Protein AF-A0A419T3R1-F1 (afdb_monomer_lite)

Foldseek 3Di:
DAEDAAQDLVRVLVVLVVVQVVCPPPQFKEKEKDWQVVVVVNVVCNVVPDQAAEDAEDGDDCVVVVDTAMKMWIGHPSYIYIDDQADPVGGDEDGGPEYEYEPPHDCSNCVNHVPYHYYYYDYDCPDPD

Structure (mmCIF, N/CA/C/O backbone):
data_AF-A0A419T3R1-F1
#
_entry.id   AF-A0A419T3R1-F1
#
loop_
_atom_site.group_PDB
_atom_site.id
_atom_site.type_symbol
_atom_site.label_atom_id
_atom_site.label_alt_id
_atom_site.label_comp_id
_atom_site.label_asym_id
_atom_site.label_entity_id
_atom_site.label_seq_id
_atom_site.pdbx_PDB_ins_code
_atom_site.Cartn_x
_atom_site.Cartn_y
_atom_site.Cartn_z
_atom_site.occupancy
_atom_site.B_iso_or_equiv
_atom_site.auth_seq_id
_atom_site.auth_comp_id
_atom_site.auth_asym_id
_atom_site.auth_atom_id
_atom_site.pdbx_PDB_model_num
ATOM 1 N N . MET A 1 1 ? 5.828 -5.563 15.118 1.00 86.69 1 MET A N 1
ATOM 2 C CA . MET A 1 1 ? 6.072 -4.827 13.863 1.00 86.69 1 MET A CA 1
ATOM 3 C C . MET A 1 1 ? 6.939 -3.623 14.206 1.00 86.69 1 MET A C 1
ATOM 5 O O . MET A 1 1 ? 6.756 -3.091 15.295 1.00 86.69 1 MET A O 1
ATOM 9 N N . LYS A 1 2 ? 7.933 -3.252 13.389 1.00 93.19 2 LYS A N 1
ATOM 10 C CA . LYS A 1 2 ? 8.699 -2.011 13.625 1.00 93.19 2 LYS A CA 1
ATOM 11 C C . LYS A 1 2 ? 7.824 -0.833 13.200 1.00 93.19 2 LYS A C 1
ATOM 13 O O . LYS A 1 2 ? 7.216 -0.927 12.142 1.00 93.19 2 LYS A O 1
ATOM 18 N N . LYS A 1 3 ? 7.789 0.244 13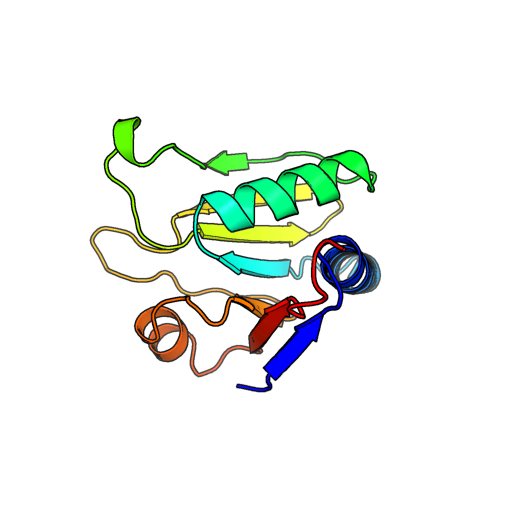.985 1.00 96.31 3 LYS A N 1
ATOM 19 C CA . LYS A 1 3 ? 7.083 1.482 13.633 1.00 96.31 3 LYS A CA 1
ATOM 20 C C . LYS A 1 3 ? 8.029 2.497 12.988 1.00 96.31 3 LYS A C 1
ATOM 22 O O . LYS A 1 3 ? 9.154 2.665 13.464 1.00 96.31 3 LYS A O 1
ATOM 27 N N . HIS A 1 4 ? 7.578 3.152 11.923 1.00 97.56 4 HIS A N 1
ATOM 28 C CA . HIS A 1 4 ? 8.263 4.235 11.222 1.00 97.56 4 HIS A CA 1
ATOM 29 C C . HIS A 1 4 ? 7.322 5.444 11.126 1.00 97.56 4 HIS A C 1
ATOM 31 O O . HIS A 1 4 ? 6.231 5.346 10.580 1.00 97.56 4 HIS A O 1
ATOM 37 N N . ILE A 1 5 ? 7.730 6.584 11.680 1.00 97.38 5 ILE A N 1
ATOM 38 C CA . ILE A 1 5 ? 6.987 7.843 11.562 1.00 97.38 5 ILE A CA 1
ATOM 39 C C . ILE A 1 5 ? 7.590 8.639 10.404 1.00 97.38 5 ILE A C 1
ATOM 41 O O . ILE A 1 5 ? 8.767 8.994 10.458 1.00 97.38 5 ILE A O 1
ATOM 45 N N . PHE A 1 6 ? 6.794 8.909 9.375 1.00 96.56 6 PHE A N 1
ATOM 46 C CA . PHE A 1 6 ? 7.188 9.722 8.229 1.00 96.56 6 PHE A CA 1
ATOM 47 C C . PHE A 1 6 ? 6.775 11.180 8.438 1.00 96.56 6 PHE A C 1
ATOM 49 O O . PHE A 1 6 ? 5.679 11.419 8.937 1.00 96.56 6 PHE A O 1
ATOM 56 N N . PRO A 1 7 ? 7.574 12.168 8.005 1.00 95.31 7 PRO A N 1
ATOM 57 C CA . PRO A 1 7 ? 7.166 13.569 8.087 1.00 95.31 7 PRO A CA 1
ATOM 58 C C . PRO A 1 7 ? 5.862 13.861 7.332 1.00 95.31 7 PRO A C 1
ATOM 60 O O . PRO A 1 7 ? 4.963 14.535 7.821 1.00 95.31 7 PRO A O 1
ATOM 63 N N . ASN A 1 8 ? 5.746 13.324 6.118 1.00 94.00 8 ASN A N 1
ATOM 64 C CA . ASN A 1 8 ? 4.594 13.500 5.241 1.00 94.00 8 ASN A CA 1
ATOM 65 C C . ASN A 1 8 ? 4.571 12.409 4.158 1.00 94.00 8 ASN A C 1
ATOM 67 O O . ASN A 1 8 ? 5.448 11.540 4.103 1.00 94.00 8 ASN A O 1
ATOM 71 N N . VAL A 1 9 ? 3.557 12.470 3.293 1.00 95.44 9 VAL A N 1
ATOM 72 C CA . VAL A 1 9 ? 3.330 11.495 2.218 1.00 95.44 9 VAL A CA 1
ATOM 73 C C . VAL A 1 9 ? 4.517 11.377 1.256 1.00 95.44 9 VAL A C 1
ATOM 75 O O . VAL A 1 9 ? 4.847 10.270 0.839 1.00 95.44 9 VAL A O 1
ATOM 78 N N . ASP A 1 10 ? 5.218 12.476 0.968 1.00 94.38 10 ASP A N 1
ATOM 79 C CA . ASP A 1 10 ? 6.332 12.481 0.014 1.00 94.38 10 ASP A CA 1
ATOM 80 C C . ASP A 1 10 ? 7.531 11.680 0.535 1.00 94.38 10 ASP A C 1
ATOM 82 O O . ASP A 1 10 ? 8.208 10.999 -0.235 1.00 94.38 10 ASP A O 1
ATOM 86 N N . HIS A 1 11 ? 7.769 11.698 1.849 1.00 96.06 11 HIS A N 1
ATOM 87 C CA . HIS A 1 11 ? 8.843 10.912 2.461 1.00 96.06 11 HIS A CA 1
ATOM 88 C C . HIS A 1 11 ? 8.551 9.411 2.404 1.00 96.06 11 HIS A C 1
ATOM 90 O O . HIS A 1 11 ? 9.445 8.634 2.069 1.00 96.06 11 HIS A O 1
ATOM 96 N N . LEU A 1 12 ? 7.301 9.010 2.670 1.00 97.12 12 LEU A N 1
ATOM 97 C CA . LEU A 1 12 ? 6.869 7.620 2.500 1.00 97.12 12 LEU A CA 1
ATOM 98 C C . LEU A 1 12 ? 7.062 7.171 1.047 1.00 97.12 12 LEU A C 1
ATOM 100 O O . LEU A 1 12 ? 7.630 6.112 0.792 1.00 97.12 12 LEU A O 1
ATOM 104 N N . ILE A 1 13 ? 6.611 7.983 0.092 1.00 96.38 13 ILE A N 1
ATOM 105 C CA . ILE A 1 13 ? 6.660 7.648 -1.335 1.00 96.38 13 ILE A CA 1
ATOM 106 C C . ILE A 1 13 ? 8.096 7.551 -1.839 1.00 96.38 13 ILE A C 1
ATOM 108 O O . ILE A 1 13 ? 8.411 6.622 -2.577 1.00 96.38 13 ILE A O 1
ATOM 112 N N . SER A 1 14 ? 8.969 8.465 -1.419 1.00 96.06 14 SER A N 1
ATOM 113 C CA . SER A 1 14 ? 10.393 8.423 -1.759 1.00 96.06 14 SER A CA 1
ATOM 114 C C . SER A 1 14 ? 11.041 7.108 -1.310 1.00 96.06 14 SER A C 1
ATOM 116 O O . SER A 1 14 ? 11.739 6.462 -2.094 1.00 96.06 14 SER A O 1
ATOM 118 N N . GLU A 1 15 ? 10.757 6.660 -0.082 1.00 96.56 15 GLU A N 1
ATOM 119 C CA . GLU A 1 15 ? 11.262 5.383 0.431 1.00 96.56 15 GLU A CA 1
ATOM 120 C C . GLU A 1 15 ? 10.687 4.191 -0.346 1.00 96.56 15 GLU A C 1
ATOM 122 O O . GLU A 1 15 ? 11.446 3.340 -0.811 1.00 96.56 15 GLU A O 1
ATOM 127 N N . VAL A 1 16 ? 9.367 4.157 -0.543 1.00 96.19 16 VAL A N 1
ATOM 128 C CA . VAL A 1 16 ? 8.669 3.073 -1.250 1.00 96.19 16 VAL A CA 1
ATOM 129 C C . VAL A 1 16 ? 9.151 2.936 -2.696 1.00 96.19 16 VAL A C 1
ATOM 131 O O . VAL A 1 16 ? 9.451 1.824 -3.128 1.00 96.19 16 VAL A O 1
ATOM 134 N N . ILE A 1 17 ? 9.266 4.044 -3.436 1.00 95.19 17 ILE A N 1
ATOM 135 C CA . ILE A 1 17 ? 9.750 4.044 -4.825 1.00 95.19 17 ILE A CA 1
ATOM 136 C C . ILE A 1 17 ? 11.208 3.602 -4.883 1.00 95.19 17 ILE A C 1
ATOM 138 O O . ILE A 1 17 ? 11.550 2.767 -5.714 1.00 95.19 17 ILE A O 1
ATOM 142 N N . SER A 1 18 ? 12.063 4.120 -3.997 1.00 94.25 18 SER A N 1
ATOM 143 C CA . SER A 1 18 ? 13.474 3.724 -3.941 1.00 94.25 18 SER A CA 1
ATOM 144 C C . SER A 1 18 ? 13.619 2.213 -3.733 1.00 94.25 18 SER A C 1
ATOM 146 O O . SER A 1 18 ? 14.388 1.550 -4.433 1.00 94.25 18 SER A O 1
ATOM 148 N N . LEU A 1 19 ? 12.818 1.642 -2.827 1.00 94.62 19 LEU A N 1
ATOM 149 C CA . LEU A 1 19 ? 12.806 0.204 -2.577 1.00 94.62 19 LEU A CA 1
ATOM 150 C C . LEU A 1 19 ? 12.298 -0.587 -3.791 1.00 94.62 19 LEU A C 1
ATOM 152 O O . LEU A 1 19 ? 12.951 -1.550 -4.195 1.00 94.62 19 LEU A O 1
ATOM 156 N N . ALA A 1 20 ? 11.183 -0.164 -4.390 1.00 93.38 20 ALA A N 1
ATOM 157 C CA . ALA A 1 20 ? 10.584 -0.821 -5.551 1.00 93.38 20 ALA A CA 1
ATOM 158 C C . ALA A 1 20 ? 11.471 -0.739 -6.809 1.00 93.38 20 ALA A C 1
ATOM 160 O O . ALA A 1 20 ? 11.529 -1.685 -7.588 1.00 93.38 20 ALA A O 1
ATOM 161 N N . ASP A 1 21 ? 12.220 0.347 -6.992 1.00 91.50 21 ASP A N 1
ATOM 162 C CA . ASP A 1 21 ? 13.175 0.482 -8.095 1.00 91.50 21 ASP A CA 1
ATOM 163 C C . ASP A 1 21 ? 14.435 -0.367 -7.853 1.00 91.50 21 ASP A C 1
ATOM 165 O O . ASP A 1 21 ? 14.981 -0.956 -8.787 1.00 91.50 21 ASP A O 1
ATOM 169 N N . SER A 1 22 ? 14.885 -0.480 -6.597 1.00 89.62 22 SER A N 1
ATOM 170 C CA . SER A 1 22 ? 16.062 -1.284 -6.235 1.00 89.62 22 SER A CA 1
ATOM 171 C C . SER A 1 22 ? 15.848 -2.796 -6.357 1.00 89.62 22 SER A C 1
ATOM 173 O O . SER A 1 22 ? 16.818 -3.553 -6.423 1.00 89.62 22 SER A O 1
ATOM 175 N N . SER A 1 23 ? 14.591 -3.246 -6.385 1.00 81.31 23 SER A N 1
ATOM 176 C CA . SER A 1 23 ? 14.242 -4.660 -6.508 1.00 81.31 23 SER A CA 1
ATOM 177 C C . SER A 1 23 ? 14.242 -5.161 -7.946 1.00 81.31 23 SER A C 1
ATOM 179 O O . SER A 1 23 ? 14.282 -6.369 -8.171 1.00 81.31 23 SER A O 1
ATOM 181 N N . PHE A 1 24 ? 14.274 -4.261 -8.929 1.00 69.44 24 PHE A N 1
ATOM 182 C CA . PHE A 1 24 ? 14.345 -4.622 -10.337 1.00 69.44 24 PHE A CA 1
ATOM 183 C C . PHE A 1 24 ? 15.654 -5.376 -10.661 1.00 69.44 24 PHE A C 1
ATOM 185 O O . PHE A 1 24 ? 16.731 -4.954 -10.232 1.00 69.44 24 PHE A O 1
ATOM 192 N N . PRO A 1 25 ? 15.620 -6.480 -11.440 1.00 65.44 25 PRO A N 1
ATOM 193 C CA . PRO A 1 25 ? 14.494 -7.033 -12.207 1.00 65.44 2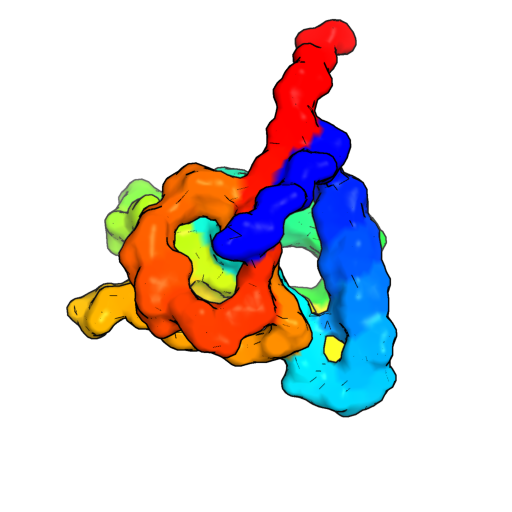5 PRO A CA 1
ATOM 194 C C . PRO A 1 25 ? 13.702 -8.132 -11.479 1.00 65.44 25 PRO A C 1
ATOM 196 O O . PRO A 1 25 ? 12.939 -8.867 -12.107 1.00 65.44 25 PRO A O 1
ATOM 199 N N . TYR A 1 26 ? 13.909 -8.320 -10.178 1.00 68.50 26 TYR A N 1
ATOM 200 C CA . TYR A 1 26 ? 13.162 -9.306 -9.411 1.00 68.50 26 TYR A CA 1
ATOM 201 C C . TYR A 1 26 ? 11.746 -8.756 -9.211 1.00 68.50 26 TYR A C 1
ATOM 203 O O . TYR A 1 26 ? 11.583 -7.692 -8.628 1.00 68.50 26 TYR A O 1
ATOM 211 N N . PHE A 1 27 ? 10.728 -9.453 -9.729 1.00 68.88 27 PHE A N 1
ATOM 212 C CA . PHE A 1 27 ? 9.301 -9.098 -9.623 1.00 68.88 27 PHE A CA 1
ATOM 213 C C . PHE A 1 27 ? 8.791 -9.190 -8.173 1.00 68.88 27 PHE A C 1
ATOM 215 O O . PHE A 1 27 ? 7.908 -9.984 -7.860 1.00 68.88 27 PHE A O 1
ATOM 222 N N . GLN A 1 28 ? 9.410 -8.447 -7.262 1.00 85.12 28 GLN A N 1
ATOM 223 C CA . GLN A 1 28 ? 9.021 -8.355 -5.867 1.00 85.12 28 GLN A CA 1
ATOM 224 C C . GLN A 1 28 ? 8.285 -7.040 -5.652 1.00 85.12 28 GLN A C 1
ATOM 226 O O . GLN A 1 28 ? 8.644 -6.003 -6.218 1.00 85.12 28 GLN A O 1
ATOM 231 N N . GLU A 1 29 ? 7.237 -7.108 -4.846 1.00 91.81 29 GLU A N 1
ATOM 232 C CA . GLU A 1 29 ? 6.327 -5.997 -4.610 1.00 91.81 29 GLU A CA 1
ATOM 233 C C . GLU A 1 29 ? 6.726 -5.236 -3.344 1.00 91.81 29 GLU A C 1
ATOM 235 O O . GLU A 1 29 ? 7.197 -5.819 -2.360 1.00 91.81 29 GLU A O 1
ATOM 240 N N . VAL A 1 30 ? 6.519 -3.923 -3.365 1.00 96.94 30 VAL A N 1
ATOM 241 C CA . VAL A 1 30 ? 6.442 -3.103 -2.155 1.00 96.94 30 VAL A CA 1
ATOM 242 C C . VAL A 1 30 ? 4.984 -2.737 -1.957 1.00 96.94 30 VAL A C 1
ATOM 244 O O . VAL A 1 30 ? 4.366 -2.150 -2.847 1.00 96.94 30 VAL A O 1
ATOM 247 N N . ASN A 1 31 ? 4.439 -3.087 -0.796 1.00 97.94 31 ASN A N 1
ATOM 248 C CA . ASN A 1 31 ? 3.023 -2.909 -0.509 1.00 97.94 31 ASN A CA 1
ATOM 249 C C . ASN A 1 31 ? 2.797 -1.778 0.490 1.00 97.94 31 ASN A C 1
ATOM 251 O O . ASN A 1 31 ? 3.579 -1.589 1.422 1.00 97.94 31 ASN A O 1
ATOM 255 N N . ILE A 1 32 ? 1.677 -1.083 0.343 1.00 98.50 32 ILE A N 1
ATOM 256 C CA . ILE A 1 32 ? 1.146 -0.123 1.305 1.00 98.50 32 ILE A CA 1
ATOM 257 C C . ILE A 1 32 ? -0.290 -0.529 1.625 1.00 98.50 32 ILE A C 1
ATOM 259 O O . ILE A 1 32 ? -1.086 -0.754 0.718 1.00 98.50 32 ILE A O 1
ATOM 263 N N . VAL A 1 33 ? -0.626 -0.607 2.907 1.00 98.44 33 VAL A N 1
ATOM 264 C CA . VAL A 1 33 ? -1.956 -0.965 3.398 1.00 98.44 33 VAL A CA 1
ATOM 265 C C . VAL A 1 33 ? -2.493 0.172 4.242 1.00 98.44 33 VAL A C 1
ATOM 267 O O . VAL A 1 33 ? -1.854 0.581 5.213 1.00 98.44 33 VAL A O 1
ATOM 270 N N . ALA A 1 34 ? -3.642 0.708 3.840 1.00 97.94 34 ALA A N 1
ATOM 271 C CA . ALA A 1 34 ? -4.303 1.816 4.517 1.00 97.94 34 ALA A CA 1
ATOM 272 C C . ALA A 1 34 ? -5.792 1.888 4.151 1.00 97.94 34 ALA A C 1
ATOM 274 O O . ALA A 1 34 ? -6.246 1.266 3.190 1.00 97.94 34 ALA A O 1
ATOM 275 N N . GLU A 1 35 ? -6.547 2.686 4.902 1.00 95.31 35 GLU A N 1
ATOM 276 C CA . GLU A 1 35 ? -7.932 3.037 4.577 1.00 95.31 35 GLU A CA 1
ATOM 277 C C . GLU A 1 35 ? -8.033 3.910 3.315 1.00 95.31 35 GLU A C 1
ATOM 279 O O . GLU A 1 35 ? -7.067 4.565 2.913 1.00 95.31 35 GLU A O 1
ATOM 284 N N . TYR A 1 36 ? -9.231 3.951 2.723 1.00 95.06 36 TYR A N 1
ATOM 285 C CA . TYR A 1 36 ? -9.534 4.606 1.444 1.00 95.06 36 TYR A CA 1
ATOM 286 C C . TYR A 1 36 ? -8.939 6.015 1.297 1.00 95.06 36 TYR A C 1
ATOM 288 O O . TYR A 1 36 ? -8.135 6.242 0.396 1.00 95.06 36 TYR A O 1
ATOM 296 N N . GLU A 1 37 ? -9.278 6.949 2.193 1.00 93.31 37 GLU A N 1
ATOM 297 C CA . GLU A 1 37 ? -8.843 8.354 2.094 1.00 93.31 37 GLU A CA 1
ATOM 298 C C . GLU A 1 37 ? -7.317 8.480 2.086 1.00 93.31 37 GLU A C 1
ATOM 300 O O . GLU A 1 37 ? -6.718 9.235 1.311 1.00 93.31 37 GLU A O 1
ATOM 305 N N . ARG A 1 38 ? -6.661 7.677 2.928 1.00 94.75 38 ARG A N 1
ATOM 306 C CA . ARG A 1 38 ? -5.208 7.679 3.023 1.00 94.75 38 ARG A CA 1
ATOM 307 C C . ARG A 1 38 ? -4.574 7.074 1.781 1.00 94.75 38 ARG A C 1
ATOM 309 O O . ARG A 1 38 ? -3.608 7.635 1.260 1.00 94.75 38 ARG A O 1
ATOM 316 N N . LEU A 1 39 ? -5.116 5.957 1.304 1.00 96.31 39 LEU A N 1
ATOM 317 C CA . LEU A 1 39 ? -4.608 5.285 0.118 1.00 96.31 39 LEU A CA 1
ATOM 318 C C . LEU A 1 39 ? -4.791 6.153 -1.138 1.00 96.31 39 LEU A C 1
ATOM 320 O O . LEU A 1 39 ? -3.875 6.221 -1.953 1.00 96.31 39 LEU A O 1
ATOM 324 N N . CYS A 1 40 ? -5.906 6.884 -1.255 1.00 95.31 40 CYS A N 1
ATOM 325 C CA . CYS A 1 40 ? -6.139 7.890 -2.297 1.00 95.31 40 CYS A CA 1
ATOM 326 C C . CYS A 1 40 ? -5.050 8.970 -2.300 1.00 95.31 40 CYS A C 1
ATOM 328 O O . CYS A 1 40 ? -4.484 9.278 -3.351 1.00 95.31 40 CYS A O 1
ATOM 330 N N . SER A 1 41 ? -4.729 9.533 -1.130 1.00 95.31 41 SER A N 1
ATOM 331 C CA . SER A 1 41 ? -3.678 10.551 -0.990 1.00 95.31 41 SER A CA 1
ATOM 332 C C . SER A 1 41 ? -2.306 10.025 -1.435 1.00 95.31 41 SER A C 1
ATOM 334 O O . SER A 1 41 ? -1.619 10.665 -2.234 1.00 95.31 41 SER A O 1
ATOM 336 N N . ILE A 1 42 ? -1.947 8.813 -1.000 1.00 97.62 42 ILE A N 1
ATOM 337 C CA . ILE A 1 42 ? -0.685 8.156 -1.364 1.00 97.62 42 ILE A CA 1
ATOM 338 C C . ILE A 1 42 ? -0.632 7.847 -2.866 1.00 97.62 42 ILE A C 1
ATOM 340 O O . ILE A 1 42 ? 0.345 8.198 -3.526 1.00 97.62 42 ILE A O 1
ATOM 344 N N . LEU A 1 43 ? -1.684 7.246 -3.430 1.00 97.62 43 LEU A N 1
ATOM 345 C CA . LEU A 1 43 ? -1.768 6.926 -4.857 1.00 97.62 43 LEU A CA 1
ATOM 346 C C . LEU A 1 43 ? -1.621 8.182 -5.724 1.00 97.62 43 LEU A C 1
ATOM 348 O O . LEU A 1 43 ? -0.826 8.190 -6.664 1.00 97.62 43 LEU A O 1
ATOM 352 N N . ASN A 1 44 ? -2.339 9.256 -5.389 1.00 96.31 44 ASN A N 1
ATOM 353 C CA . ASN A 1 44 ? -2.255 10.525 -6.114 1.00 96.31 44 ASN A CA 1
ATOM 354 C C . ASN A 1 44 ? -0.836 11.097 -6.100 1.00 96.31 44 ASN A C 1
ATOM 356 O O . ASN A 1 44 ? -0.348 11.571 -7.126 1.00 96.31 44 ASN A O 1
ATOM 360 N N . ALA A 1 45 ? -0.160 11.042 -4.954 1.00 96.31 45 ALA A N 1
ATOM 361 C CA . ALA A 1 45 ? 1.203 11.531 -4.840 1.00 96.31 45 ALA A CA 1
ATOM 362 C C . ALA A 1 45 ? 2.209 10.633 -5.589 1.00 96.31 45 ALA A C 1
ATOM 364 O O . ALA A 1 45 ? 3.109 11.168 -6.234 1.00 96.31 45 ALA A O 1
ATOM 365 N N . ILE A 1 46 ? 2.029 9.306 -5.622 1.00 97.44 46 ILE A N 1
ATOM 366 C CA . ILE A 1 46 ? 2.858 8.409 -6.451 1.00 97.44 46 ILE A CA 1
ATOM 367 C C . ILE A 1 46 ? 2.692 8.759 -7.932 1.00 97.44 46 ILE A C 1
ATOM 369 O O . ILE A 1 46 ? 3.685 8.964 -8.626 1.00 97.44 46 ILE A O 1
ATOM 373 N N . VAL A 1 47 ? 1.452 8.877 -8.414 1.00 96.44 47 VAL A N 1
ATOM 374 C CA . VAL A 1 47 ? 1.160 9.207 -9.821 1.00 96.44 47 VAL A CA 1
ATOM 375 C C . VAL A 1 47 ? 1.715 10.580 -10.203 1.00 96.44 47 VAL A C 1
ATOM 377 O O . VAL A 1 47 ? 2.207 10.763 -11.312 1.00 96.44 47 VAL A O 1
ATOM 380 N N . LYS A 1 48 ? 1.657 11.557 -9.292 1.00 95.06 48 LYS A N 1
ATOM 381 C CA . LYS A 1 48 ? 2.164 12.913 -9.531 1.00 95.06 48 LYS A CA 1
ATOM 382 C C . LYS A 1 48 ? 3.694 12.984 -9.554 1.00 95.06 48 LYS A C 1
ATOM 384 O O . LYS A 1 48 ? 4.244 13.776 -10.315 1.00 95.06 48 LYS A O 1
ATOM 389 N N . ASN A 1 49 ? 4.365 12.210 -8.701 1.00 93.50 49 ASN A N 1
ATOM 390 C CA . ASN A 1 49 ? 5.791 12.373 -8.406 1.00 93.50 49 ASN A CA 1
ATOM 391 C C . ASN A 1 49 ? 6.679 11.259 -8.994 1.00 93.50 49 ASN A C 1
ATOM 393 O O . ASN A 1 49 ? 7.867 11.210 -8.679 1.00 93.50 49 ASN A O 1
ATOM 397 N N . SER A 1 50 ? 6.140 10.361 -9.823 1.00 95.00 50 SER A N 1
ATOM 398 C CA . SER A 1 50 ? 6.895 9.236 -10.390 1.00 95.00 50 SER A CA 1
ATOM 399 C C . SER A 1 50 ? 6.507 8.915 -11.834 1.00 95.00 50 SER A C 1
ATOM 401 O O . SER A 1 50 ? 5.550 9.460 -12.377 1.00 95.00 50 SER A O 1
ATOM 403 N N . ASP A 1 51 ? 7.267 8.016 -12.457 1.00 95.19 51 ASP A N 1
ATOM 404 C CA . ASP A 1 51 ? 7.023 7.468 -13.794 1.00 95.19 51 ASP A CA 1
ATOM 405 C C . ASP A 1 51 ? 6.213 6.158 -13.778 1.00 95.19 51 ASP A C 1
ATOM 407 O O . ASP A 1 51 ? 6.069 5.501 -14.813 1.00 95.19 51 ASP A O 1
ATOM 411 N N . TYR A 1 52 ? 5.680 5.767 -12.617 1.00 96.06 52 TYR A N 1
ATOM 412 C CA . TYR A 1 52 ? 4.911 4.539 -12.471 1.00 96.06 52 TYR A CA 1
ATOM 413 C C . TYR A 1 52 ? 3.572 4.618 -13.213 1.00 96.06 52 TYR A C 1
ATOM 415 O O . TYR A 1 52 ? 2.847 5.613 -13.159 1.00 96.06 52 TYR A O 1
ATOM 423 N N . GLN A 1 53 ? 3.209 3.523 -13.875 1.00 96.75 53 GLN A N 1
ATOM 424 C CA . GLN A 1 53 ? 1.978 3.409 -14.645 1.00 96.75 53 GLN A CA 1
ATOM 425 C C . GLN A 1 53 ? 0.889 2.682 -13.856 1.00 96.75 53 GLN A C 1
ATOM 427 O O . GLN A 1 53 ? 1.129 1.669 -13.200 1.00 96.75 53 GLN A O 1
ATOM 432 N N . LEU A 1 54 ? -0.348 3.162 -13.961 1.00 97.19 54 LEU A N 1
ATOM 433 C CA . LEU A 1 54 ? -1.499 2.443 -13.420 1.00 97.19 54 LEU A CA 1
ATOM 434 C C . LEU A 1 54 ? -1.700 1.138 -14.200 1.00 97.19 54 LEU A C 1
ATOM 436 O O . LEU A 1 54 ? -1.792 1.165 -15.427 1.00 97.19 54 LEU A O 1
ATOM 440 N N . CYS A 1 55 ? -1.786 0.006 -13.498 1.00 95.19 55 CYS A N 1
ATOM 441 C CA . CYS A 1 55 ? -2.057 -1.292 -14.111 1.00 95.19 55 CYS A CA 1
ATOM 442 C C . CYS A 1 55 ? -3.485 -1.766 -13.820 1.00 95.19 55 CYS A C 1
ATOM 444 O O . CYS A 1 55 ? -4.309 -1.807 -14.730 1.00 95.19 55 CYS A O 1
ATOM 446 N N . ASN A 1 56 ? -3.800 -2.089 -12.563 1.00 94.75 56 ASN A N 1
ATOM 447 C CA . ASN A 1 56 ? -5.156 -2.459 -12.152 1.00 94.75 56 ASN A CA 1
ATOM 448 C C . ASN A 1 56 ? -5.495 -1.803 -10.816 1.00 94.75 56 ASN A C 1
ATOM 450 O O . ASN A 1 56 ? -4.852 -2.089 -9.810 1.00 94.75 56 ASN A O 1
ATOM 454 N N . ILE A 1 57 ? -6.505 -0.938 -10.807 1.00 95.81 57 ILE A N 1
ATOM 455 C CA . ILE A 1 57 ? -6.879 -0.148 -9.637 1.00 95.81 57 ILE A CA 1
ATOM 456 C C . ILE 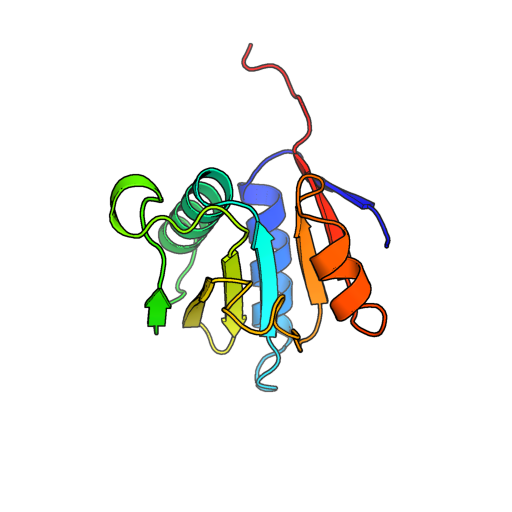A 1 57 ? -8.330 -0.462 -9.286 1.00 95.81 57 ILE A C 1
ATOM 458 O O . ILE A 1 57 ? -9.247 -0.031 -9.984 1.00 95.81 57 ILE A O 1
ATOM 462 N N . LYS A 1 58 ? -8.534 -1.203 -8.195 1.00 93.88 58 LYS A N 1
ATOM 463 C CA . LYS A 1 58 ? -9.836 -1.393 -7.559 1.00 93.88 58 LYS A CA 1
ATOM 464 C C . LYS A 1 58 ? -9.867 -0.595 -6.261 1.00 93.88 58 LYS A C 1
ATOM 466 O O . LYS A 1 58 ? -9.368 -1.043 -5.232 1.00 93.88 58 LYS A O 1
ATOM 471 N N . LEU A 1 59 ? -10.447 0.594 -6.350 1.00 90.50 59 LEU A N 1
ATOM 472 C CA . LEU A 1 59 ? -10.609 1.529 -5.247 1.00 90.50 59 LEU A CA 1
ATOM 473 C C . LEU A 1 59 ? -11.979 2.189 -5.401 1.00 90.50 59 LEU A C 1
ATOM 475 O O . LEU A 1 59 ? -12.243 2.805 -6.435 1.00 90.50 59 LEU A O 1
ATOM 479 N N . SER A 1 60 ? -12.840 2.039 -4.401 1.00 86.06 60 SER A N 1
ATOM 480 C CA . SER A 1 60 ? -14.219 2.515 -4.463 1.00 86.06 60 SER A CA 1
ATOM 481 C C . SER A 1 60 ? -14.576 3.319 -3.227 1.00 86.06 60 SER A C 1
ATOM 483 O O . SER A 1 60 ? -14.166 2.998 -2.111 1.00 86.06 60 SER A O 1
ATOM 485 N N . ASP A 1 61 ? -15.402 4.338 -3.434 1.00 83.94 61 ASP A N 1
ATOM 486 C CA . ASP A 1 61 ? -16.053 5.040 -2.339 1.00 83.94 61 ASP A CA 1
ATOM 487 C C . ASP A 1 61 ? -17.006 4.081 -1.607 1.00 83.94 61 ASP A C 1
ATOM 489 O O . ASP A 1 61 ? -17.875 3.449 -2.219 1.00 83.94 61 ASP A O 1
ATOM 493 N N . SER A 1 62 ? -16.869 4.007 -0.283 1.00 88.38 62 SER A N 1
ATOM 494 C CA . SER A 1 62 ? -17.689 3.145 0.572 1.00 88.38 62 SER A CA 1
ATOM 495 C C . SER A 1 62 ? -19.195 3.431 0.496 1.00 88.38 62 SER A C 1
ATOM 497 O O . SER A 1 62 ? -20.009 2.576 0.846 1.00 88.38 62 SER A O 1
ATOM 499 N N . HIS A 1 63 ? -19.601 4.621 0.049 1.00 88.31 63 HIS A N 1
ATOM 500 C CA . HIS A 1 63 ? -20.995 4.972 -0.210 1.00 88.31 63 HIS A CA 1
ATOM 501 C C . HIS A 1 63 ? -21.548 4.312 -1.480 1.00 88.31 63 HIS A C 1
ATOM 503 O O . HIS A 1 63 ? -22.767 4.227 -1.627 1.00 88.31 63 HIS A O 1
ATOM 509 N N . VAL A 1 64 ? -20.678 3.846 -2.382 1.00 87.12 64 VAL A N 1
ATOM 510 C CA . VAL A 1 64 ? -21.048 3.213 -3.654 1.00 87.12 64 VAL A CA 1
ATOM 511 C C . VAL A 1 64 ? -21.147 1.695 -3.515 1.00 87.12 64 VAL A C 1
ATOM 513 O O . VAL A 1 64 ? -22.142 1.121 -3.953 1.00 87.12 64 VAL A O 1
ATOM 516 N N . ASP A 1 65 ? -20.156 1.040 -2.905 1.00 88.50 65 ASP A N 1
ATOM 517 C CA . ASP A 1 65 ? -20.099 -0.430 -2.817 1.00 88.50 65 ASP A CA 1
ATOM 518 C C . ASP A 1 65 ? -20.166 -0.999 -1.390 1.00 88.50 65 ASP A C 1
ATOM 520 O O . ASP A 1 65 ? -20.293 -2.211 -1.210 1.00 88.50 65 ASP A O 1
ATOM 524 N N . GLY A 1 66 ? -20.151 -0.137 -0.370 1.00 90.75 66 GLY A N 1
ATOM 525 C CA . GLY A 1 66 ? -20.233 -0.532 1.034 1.00 90.75 66 GLY A CA 1
ATOM 526 C C . GLY A 1 66 ? -18.913 -1.005 1.646 1.00 90.75 66 GLY A C 1
ATOM 527 O O . GLY A 1 66 ? -18.908 -1.330 2.838 1.00 90.75 66 GLY A O 1
ATOM 528 N N . TYR A 1 67 ? -17.809 -1.043 0.893 1.00 93.56 67 TYR A N 1
ATOM 529 C CA . TYR A 1 67 ? -16.520 -1.495 1.407 1.00 93.56 67 TYR A CA 1
ATOM 530 C C . TYR A 1 67 ? -15.856 -0.411 2.267 1.00 93.56 67 TYR A C 1
ATOM 532 O O . TYR A 1 67 ? -15.655 0.718 1.827 1.00 93.56 67 TYR A O 1
ATOM 540 N N . ARG A 1 68 ? -15.536 -0.745 3.523 1.00 93.12 68 ARG A N 1
ATOM 541 C CA . ARG A 1 68 ? -15.009 0.199 4.534 1.00 93.12 68 ARG A CA 1
ATOM 542 C C . ARG A 1 68 ? -13.723 -0.260 5.212 1.00 93.12 68 ARG A C 1
ATOM 544 O O . ARG A 1 68 ? -13.216 0.443 6.077 1.00 93.12 68 ARG A O 1
ATOM 551 N N . ASP A 1 69 ? -13.255 -1.454 4.875 1.00 95.94 69 ASP A N 1
ATOM 552 C CA . ASP A 1 69 ? -11.992 -1.971 5.385 1.00 95.94 69 ASP A CA 1
ATOM 553 C C . ASP A 1 69 ? -10.821 -1.368 4.565 1.00 95.94 69 ASP A C 1
ATOM 555 O O . ASP A 1 69 ? -10.987 -0.459 3.747 1.00 95.94 69 ASP A O 1
ATOM 559 N N . GLU A 1 70 ? -9.610 -1.857 4.792 1.00 97.00 70 GLU A N 1
ATOM 560 C CA . GLU A 1 70 ? -8.379 -1.340 4.201 1.00 97.00 70 GLU A CA 1
ATOM 561 C C . GLU A 1 70 ? -8.199 -1.779 2.744 1.00 97.00 70 GLU A C 1
ATOM 563 O O . GLU A 1 70 ? -8.806 -2.743 2.274 1.00 97.00 70 GLU A O 1
ATOM 568 N N . TYR A 1 71 ? -7.300 -1.110 2.034 1.00 98.06 71 TYR A N 1
ATOM 569 C CA . TYR A 1 71 ? -6.863 -1.456 0.687 1.00 98.06 71 TYR A CA 1
ATOM 570 C C . TYR A 1 71 ? -5.367 -1.770 0.679 1.00 98.06 71 TYR A C 1
ATOM 572 O O . TYR A 1 71 ? -4.621 -1.271 1.519 1.00 98.06 71 TYR A O 1
ATOM 580 N N . ILE A 1 72 ? -4.933 -2.587 -0.278 1.00 98.25 72 ILE A N 1
ATOM 581 C CA . ILE A 1 72 ? -3.533 -2.913 -0.555 1.00 98.25 72 ILE A CA 1
ATOM 582 C C . ILE A 1 72 ? -3.148 -2.224 -1.863 1.00 98.25 72 ILE A C 1
ATOM 584 O O . ILE A 1 72 ? -3.739 -2.506 -2.906 1.00 98.25 72 ILE A O 1
ATOM 588 N N . LEU A 1 73 ? -2.150 -1.348 -1.802 1.00 98.31 73 LEU A N 1
ATOM 589 C CA . LEU A 1 73 ? -1.489 -0.734 -2.946 1.00 98.31 73 LEU A CA 1
ATOM 590 C C . LEU A 1 73 ? -0.123 -1.395 -3.149 1.00 98.31 73 LEU A C 1
ATOM 592 O O . LEU A 1 73 ? 0.693 -1.376 -2.232 1.00 98.31 73 LEU A O 1
ATOM 596 N N . SER A 1 74 ? 0.143 -1.928 -4.335 1.00 97.06 74 SER A N 1
ATOM 597 C CA . SER A 1 74 ? 1.373 -2.662 -4.650 1.00 97.06 74 SER A CA 1
ATOM 598 C C . SER A 1 74 ? 2.135 -1.979 -5.780 1.00 97.06 74 SER A C 1
ATOM 600 O O . SER A 1 74 ? 1.549 -1.621 -6.807 1.00 97.06 74 SER A O 1
ATOM 602 N N . LEU A 1 75 ? 3.444 -1.804 -5.589 1.00 96.25 75 LEU A N 1
ATOM 603 C CA . LEU A 1 75 ? 4.369 -1.261 -6.583 1.00 96.25 75 LEU A CA 1
ATOM 604 C C . LEU A 1 75 ? 5.367 -2.341 -7.004 1.00 96.25 75 LEU A C 1
ATOM 606 O O . LEU A 1 75 ? 6.049 -2.925 -6.161 1.00 96.25 75 LEU A O 1
ATOM 610 N N . SER A 1 76 ? 5.464 -2.586 -8.311 1.00 92.81 76 SER A N 1
ATOM 611 C CA . SER A 1 76 ? 6.461 -3.478 -8.917 1.00 92.81 76 SER A CA 1
ATOM 612 C C . SER A 1 76 ? 6.582 -3.196 -10.414 1.00 92.81 76 SER A C 1
ATOM 614 O O . SER A 1 76 ? 5.607 -2.776 -11.027 1.00 92.81 76 SER A O 1
ATOM 616 N N . ASP A 1 77 ? 7.750 -3.410 -11.027 1.00 91.50 77 ASP A N 1
ATOM 617 C CA . ASP A 1 77 ? 7.953 -3.261 -12.485 1.00 91.50 77 ASP A CA 1
ATOM 618 C C . ASP A 1 77 ? 7.399 -1.936 -13.062 1.00 91.50 77 ASP A C 1
ATOM 620 O O . ASP A 1 77 ? 6.693 -1.920 -14.072 1.00 91.50 77 ASP A O 1
ATOM 624 N N . LYS A 1 78 ? 7.650 -0.813 -12.368 1.00 93.56 78 LYS A N 1
ATOM 625 C CA . LYS A 1 78 ? 7.120 0.523 -12.720 1.00 93.56 78 LYS A CA 1
ATOM 626 C C . LYS A 1 78 ? 5.596 0.564 -12.906 1.00 93.56 78 LYS A C 1
ATOM 628 O O . LYS A 1 78 ? 5.067 1.396 -13.643 1.00 93.56 78 LYS A O 1
ATOM 633 N N . LYS A 1 79 ? 4.8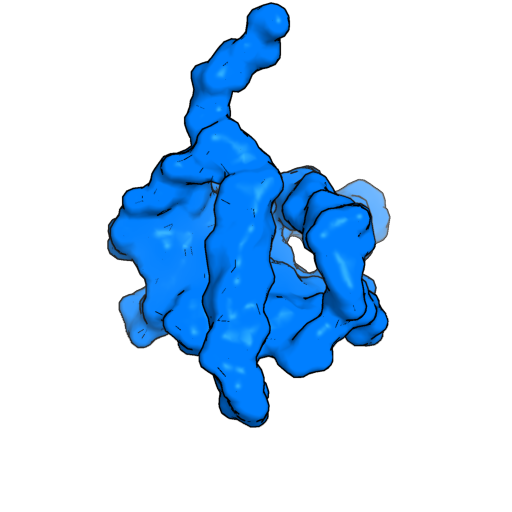71 -0.325 -12.234 1.00 95.25 79 LYS A N 1
ATOM 634 C CA . LYS A 1 79 ? 3.417 -0.453 -12.300 1.00 95.25 79 LYS A CA 1
ATOM 635 C C . LYS A 1 79 ? 2.799 -0.417 -10.913 1.00 95.25 79 LYS A C 1
ATOM 637 O O . LYS A 1 79 ? 3.434 -0.755 -9.913 1.00 95.25 79 LYS A O 1
ATOM 642 N N . ILE A 1 80 ? 1.544 0.016 -10.887 1.00 97.31 80 ILE A N 1
ATOM 643 C CA . ILE A 1 80 ? 0.750 0.202 -9.676 1.00 97.31 80 ILE A CA 1
ATOM 644 C C . ILE A 1 80 ? -0.488 -0.688 -9.748 1.00 97.31 80 ILE A C 1
ATOM 646 O O . ILE A 1 80 ? -1.252 -0.629 -10.721 1.00 97.31 80 ILE A O 1
ATOM 650 N N . TRP A 1 81 ? -0.709 -1.457 -8.686 1.00 97.19 81 TRP A N 1
ATOM 651 C CA . TRP A 1 81 ? -1.932 -2.215 -8.448 1.00 97.19 81 TRP A CA 1
ATOM 652 C C . TRP A 1 81 ? -2.597 -1.761 -7.158 1.00 97.19 81 TRP A C 1
ATOM 654 O O . TRP A 1 81 ? -1.914 -1.402 -6.205 1.00 97.19 81 TRP A O 1
ATOM 664 N N . CYS A 1 82 ? -3.924 -1.791 -7.119 1.00 97.56 82 CYS A N 1
ATOM 665 C CA . CYS A 1 82 ? -4.703 -1.516 -5.920 1.00 97.56 82 CYS A CA 1
ATOM 666 C C . CYS A 1 82 ? -5.877 -2.489 -5.820 1.00 97.56 82 CYS A C 1
ATOM 668 O O . CYS A 1 82 ? -6.568 -2.719 -6.817 1.00 97.56 82 CYS A O 1
ATOM 670 N N . GLN A 1 83 ? -6.111 -3.039 -4.632 1.00 96.81 83 GLN A N 1
ATOM 671 C CA . GLN A 1 83 ? -7.253 -3.905 -4.349 1.00 96.81 83 GLN A CA 1
ATOM 672 C C . GLN A 1 83 ? -7.711 -3.799 -2.895 1.00 96.81 83 GLN A C 1
ATOM 674 O O . GLN A 1 83 ? -6.959 -3.381 -2.020 1.00 96.81 83 GLN A O 1
ATOM 679 N N . GLU A 1 84 ? -8.940 -4.228 -2.625 1.00 97.25 84 GLU A N 1
ATOM 680 C CA . GLU A 1 84 ? -9.455 -4.424 -1.267 1.00 97.25 84 GLU A CA 1
ATOM 681 C C . GLU A 1 84 ? -8.547 -5.386 -0.481 1.00 97.25 84 GLU A C 1
ATOM 683 O O . GLU A 1 84 ? -8.172 -6.449 -0.979 1.00 97.25 84 GLU A O 1
ATOM 688 N N . ALA A 1 85 ? -8.209 -5.045 0.762 1.00 97.44 85 ALA A N 1
ATOM 689 C CA . ALA A 1 85 ? -7.406 -5.893 1.642 1.00 97.44 85 ALA A CA 1
ATOM 690 C C . ALA A 1 85 ? -8.189 -7.077 2.223 1.00 97.44 85 ALA A C 1
ATOM 692 O O . ALA A 1 85 ? -7.593 -7.978 2.819 1.00 97.44 85 ALA A O 1
ATOM 693 N N . LYS A 1 86 ? -9.517 -7.081 2.090 1.00 96.94 86 LYS A N 1
ATOM 694 C CA . LYS A 1 86 ? -10.412 -8.051 2.711 1.00 96.94 86 LYS A CA 1
ATOM 695 C C . LYS A 1 86 ? -11.542 -8.422 1.766 1.00 96.94 86 LYS A C 1
ATOM 697 O O . LYS A 1 86 ? -12.068 -7.591 1.041 1.00 96.94 86 LYS A O 1
ATOM 702 N N . ASN A 1 87 ? -11.940 -9.685 1.810 1.00 94.19 87 ASN A N 1
ATOM 703 C CA . ASN A 1 87 ? -13.121 -10.178 1.115 1.00 94.19 87 ASN A CA 1
ATOM 704 C C . ASN A 1 87 ? -14.027 -10.960 2.079 1.00 94.19 87 ASN A C 1
ATOM 706 O O . ASN A 1 87 ? -13.844 -10.943 3.299 1.00 94.19 87 ASN A O 1
ATOM 710 N N . ASP A 1 88 ? -15.006 -11.667 1.524 1.00 94.50 88 ASP A N 1
ATOM 711 C CA . ASP A 1 88 ? -15.930 -12.547 2.242 1.00 94.50 88 ASP A CA 1
ATOM 712 C C . ASP A 1 88 ? -15.229 -13.634 3.081 1.00 94.50 88 ASP A C 1
ATOM 714 O O . ASP A 1 88 ? -15.775 -14.098 4.082 1.00 94.50 88 ASP A O 1
ATOM 718 N N . LYS A 1 89 ? -13.999 -14.011 2.718 1.00 95.12 89 LYS A N 1
ATOM 719 C CA . LYS A 1 89 ? -13.159 -14.984 3.438 1.00 95.12 89 LYS A CA 1
ATOM 720 C C . LYS A 1 89 ? -12.215 -14.333 4.455 1.00 95.12 89 LYS A C 1
ATOM 722 O O . LYS A 1 89 ? -11.412 -15.034 5.075 1.00 95.12 89 LYS A O 1
ATOM 727 N N . GLY A 1 90 ? -12.315 -13.021 4.651 1.00 96.44 90 GLY A N 1
ATOM 728 C CA . GLY A 1 90 ? -11.485 -12.239 5.561 1.00 96.44 90 GLY A CA 1
ATOM 729 C C . GLY A 1 90 ? -10.296 -11.575 4.870 1.00 96.44 90 GLY A C 1
ATOM 730 O O . GLY A 1 90 ? -10.291 -11.363 3.660 1.00 96.44 90 GLY A O 1
ATOM 731 N N . TYR A 1 91 ? -9.301 -11.184 5.669 1.00 98.00 91 TYR A N 1
ATOM 732 C CA . TYR A 1 91 ? -8.136 -10.456 5.171 1.00 98.00 91 TYR A CA 1
ATOM 733 C C . TYR A 1 91 ? -7.288 -11.301 4.222 1.00 98.00 91 TYR A C 1
ATOM 735 O O . TYR A 1 91 ? -7.043 -12.491 4.462 1.00 98.00 91 TYR A O 1
ATOM 743 N N . LEU A 1 92 ? -6.825 -10.656 3.156 1.00 97.31 92 LEU A N 1
ATOM 744 C CA . LEU A 1 92 ? -5.923 -11.228 2.176 1.00 97.31 92 LEU A CA 1
ATOM 745 C C . LEU A 1 92 ? -4.520 -11.388 2.762 1.00 97.31 92 LEU A C 1
ATOM 747 O O . LEU A 1 92 ? -4.099 -10.684 3.685 1.00 97.31 92 LEU A O 1
ATOM 751 N N . TRP A 1 93 ? -3.808 -12.364 2.215 1.00 95.25 93 TRP A N 1
ATOM 752 C CA . TRP A 1 93 ? -2.384 -12.511 2.457 1.00 95.25 93 TRP A CA 1
ATOM 753 C C . TRP A 1 93 ? -1.612 -11.630 1.471 1.00 95.25 93 TRP A C 1
ATOM 755 O O . TRP A 1 93 ? -2.012 -11.541 0.309 1.00 95.25 93 TRP A O 1
ATOM 765 N N . VAL A 1 94 ? -0.540 -10.994 1.936 1.00 93.62 94 VAL A N 1
ATOM 766 C CA . VAL A 1 94 ? 0.372 -10.195 1.106 1.00 93.62 94 VAL A CA 1
ATOM 767 C C . VAL A 1 94 ? 1.738 -10.864 1.019 1.00 93.62 94 VAL A C 1
ATOM 769 O O . VAL A 1 94 ? 2.198 -11.450 1.996 1.00 93.62 94 VAL A O 1
ATOM 772 N N . ASP A 1 95 ? 2.377 -10.741 -0.140 1.00 87.69 95 ASP A N 1
ATOM 773 C CA . ASP A 1 95 ? 3.774 -11.114 -0.371 1.00 87.69 95 ASP A CA 1
ATOM 774 C C . ASP A 1 95 ? 4.546 -9.891 -0.857 1.00 87.69 95 ASP A C 1
ATOM 776 O O . ASP A 1 95 ? 3.953 -8.942 -1.369 1.00 87.69 95 ASP A O 1
ATOM 780 N N . GLY A 1 96 ? 5.863 -9.915 -0.727 1.00 88.56 96 GLY A N 1
ATOM 781 C CA . GLY A 1 96 ? 6.730 -8.872 -1.249 1.00 88.56 96 GLY A CA 1
ATOM 782 C C . GLY A 1 96 ? 7.950 -8.627 -0.379 1.00 88.56 96 GLY A C 1
ATOM 783 O O . GLY A 1 96 ? 8.196 -9.296 0.624 1.00 88.56 96 GLY A O 1
ATOM 784 N N . ILE A 1 97 ? 8.718 -7.617 -0.768 1.00 93.44 97 ILE A N 1
ATOM 785 C CA . ILE A 1 97 ? 9.923 -7.183 -0.052 1.00 93.44 97 ILE A CA 1
ATOM 786 C C . ILE A 1 97 ? 9.537 -6.705 1.339 1.00 93.44 97 ILE A C 1
ATOM 788 O O . ILE A 1 97 ? 10.175 -7.043 2.337 1.00 93.44 97 ILE A O 1
ATOM 792 N N . ILE A 1 98 ? 8.504 -5.863 1.377 1.00 96.00 98 ILE A N 1
ATOM 793 C CA . ILE A 1 98 ? 8.016 -5.231 2.586 1.00 96.00 98 ILE A CA 1
ATOM 794 C C . ILE A 1 98 ? 6.603 -4.699 2.381 1.00 96.00 98 ILE A C 1
ATOM 796 O O . ILE A 1 98 ? 6.231 -4.263 1.291 1.00 96.00 98 ILE A O 1
ATOM 800 N N . THR A 1 99 ? 5.826 -4.715 3.458 1.00 97.81 99 THR A N 1
ATOM 801 C CA . THR A 1 99 ? 4.499 -4.102 3.513 1.00 97.81 99 THR A CA 1
ATOM 802 C C . THR A 1 99 ? 4.478 -3.001 4.566 1.00 97.81 99 THR A C 1
ATOM 804 O O . THR A 1 99 ? 4.688 -3.260 5.752 1.00 97.81 99 THR A O 1
ATOM 807 N N . TYR A 1 100 ? 4.199 -1.776 4.140 1.00 98.31 100 TYR A N 1
ATOM 808 C CA . TYR A 1 100 ? 3.920 -0.643 5.013 1.00 98.31 100 TYR A CA 1
ATOM 809 C C . TYR A 1 100 ? 2.442 -0.681 5.404 1.00 98.31 100 TYR A C 1
ATOM 811 O O . TYR A 1 100 ? 1.575 -0.598 4.546 1.00 98.31 100 TYR A O 1
ATOM 819 N N . VAL A 1 101 ? 2.136 -0.817 6.689 1.00 98.38 101 VAL A N 1
ATOM 820 C CA . VAL A 1 101 ? 0.771 -0.895 7.224 1.00 98.38 101 VAL A CA 1
ATOM 821 C C . VAL A 1 101 ? 0.501 0.356 8.049 1.00 98.38 101 VAL A C 1
ATOM 823 O O . VAL A 1 101 ? 1.225 0.615 9.009 1.00 98.38 101 VAL A O 1
ATOM 826 N N . HIS A 1 102 ? -0.509 1.144 7.685 1.00 98.06 102 HIS A N 1
ATOM 827 C CA . HIS A 1 102 ? -0.874 2.335 8.454 1.00 98.06 102 HIS A CA 1
ATOM 828 C C . HIS A 1 102 ? -1.299 1.921 9.871 1.00 98.06 102 HIS A C 1
ATOM 830 O O . HIS A 1 102 ? -1.960 0.894 10.025 1.00 98.06 102 HIS A O 1
ATOM 836 N N . SER A 1 103 ? -0.945 2.694 10.898 1.00 96.94 103 SER A N 1
ATOM 837 C CA . SER A 1 103 ? -1.232 2.365 12.310 1.00 96.94 103 SER A CA 1
ATOM 838 C C . SER A 1 103 ? -2.697 2.079 12.613 1.00 96.94 103 SER A C 1
ATOM 840 O O . SER A 1 103 ? -3.002 1.235 13.451 1.00 96.94 103 SER A O 1
ATOM 842 N N . ASP A 1 104 ? -3.594 2.780 11.919 1.00 95.88 104 ASP A N 1
ATOM 843 C CA . ASP A 1 104 ? -5.038 2.660 12.127 1.00 95.88 104 ASP A CA 1
ATOM 844 C C . ASP A 1 104 ? -5.627 1.411 11.451 1.00 95.88 104 ASP A C 1
ATOM 846 O O . ASP A 1 104 ? -6.798 1.099 11.648 1.00 95.88 104 ASP A O 1
ATOM 850 N N . CYS A 1 105 ? -4.821 0.653 10.695 1.00 97.12 105 CYS A N 1
ATOM 851 C CA . CYS A 1 105 ? -5.275 -0.602 10.112 1.00 97.12 105 CYS A CA 1
ATOM 852 C C . CYS A 1 105 ? -5.614 -1.626 11.199 1.00 97.12 105 CYS A C 1
ATOM 854 O O . CYS A 1 105 ? -4.925 -1.799 12.209 1.00 97.12 105 CYS A O 1
ATOM 856 N N . SER A 1 106 ? -6.636 -2.416 10.915 1.00 97.00 106 SER A N 1
ATOM 857 C CA . SER A 1 106 ? -7.082 -3.535 11.716 1.00 97.00 106 SER A CA 1
ATOM 858 C C . SER A 1 106 ? -5.948 -4.505 12.030 1.00 97.00 106 SER A C 1
ATOM 860 O O . SER A 1 106 ? -5.296 -5.085 11.154 1.00 97.00 106 SER A O 1
ATOM 862 N N . SER A 1 107 ? -5.782 -4.795 13.321 1.00 95.94 107 SER A N 1
ATOM 863 C CA . SER A 1 107 ? -4.833 -5.811 13.789 1.00 95.94 107 SER A CA 1
ATOM 864 C C . SER A 1 107 ? -5.096 -7.203 13.196 1.00 95.94 107 SER A C 1
ATOM 866 O O . SER A 1 107 ? -4.178 -8.022 13.129 1.00 95.94 107 SER A O 1
ATOM 868 N N . ALA A 1 108 ? -6.313 -7.480 12.710 1.00 97.62 108 ALA A N 1
ATOM 869 C CA . ALA A 1 108 ? -6.636 -8.734 12.038 1.00 97.62 108 ALA A CA 1
ATOM 870 C C . ALA A 1 108 ? -5.865 -8.913 10.716 1.00 97.62 108 ALA A C 1
ATOM 872 O O . ALA A 1 108 ? -5.461 -10.040 10.413 1.00 97.62 108 ALA A O 1
ATOM 873 N N . PHE A 1 109 ? -5.581 -7.830 9.980 1.00 97.62 109 PHE A N 1
ATOM 874 C CA . PHE A 1 109 ? -4.694 -7.873 8.813 1.00 97.62 109 PHE A CA 1
ATOM 875 C C . PHE A 1 109 ? -3.271 -8.282 9.219 1.00 97.62 109 PHE A C 1
ATOM 877 O O . PHE A 1 109 ? -2.671 -9.177 8.621 1.00 97.62 109 PHE A O 1
ATOM 884 N N . VAL A 1 110 ? -2.746 -7.687 10.295 1.00 96.44 110 VAL A N 1
ATOM 885 C CA . VAL A 1 110 ? -1.399 -7.981 10.814 1.00 96.44 110 VAL A CA 1
ATOM 886 C C . VAL A 1 110 ? -1.298 -9.425 11.313 1.00 96.44 110 VAL A C 1
ATOM 888 O O . VAL A 1 110 ? -0.309 -10.107 11.054 1.00 96.44 110 VAL A O 1
ATOM 891 N N . ILE A 1 111 ? -2.329 -9.928 11.999 1.00 96.62 111 ILE A N 1
ATOM 892 C CA . ILE A 1 111 ? -2.387 -11.319 12.471 1.00 96.62 111 ILE A CA 1
ATOM 893 C C . ILE A 1 111 ? -2.382 -12.291 11.288 1.00 96.62 111 ILE A C 1
ATOM 895 O O . ILE A 1 111 ? -1.632 -13.269 11.312 1.00 96.62 111 ILE A O 1
ATOM 899 N N . LYS A 1 112 ? -3.172 -12.009 10.243 1.00 97.00 112 LYS A N 1
ATOM 900 C CA . LYS A 1 112 ? -3.202 -12.802 9.007 1.00 97.00 112 LYS A CA 1
ATOM 901 C C . LYS A 1 112 ? -1.825 -12.872 8.334 1.00 97.00 112 LYS A C 1
ATOM 903 O O . LYS A 1 112 ? -1.480 -13.917 7.785 1.00 97.00 112 LYS A O 1
ATOM 908 N N . ASN A 1 113 ? -1.038 -11.801 8.433 1.00 96.62 113 ASN A N 1
ATOM 909 C CA . ASN A 1 113 ? 0.253 -11.630 7.763 1.00 96.62 113 ASN A CA 1
ATOM 910 C C . ASN A 1 113 ? 1.474 -11.726 8.702 1.00 96.62 113 ASN A C 1
ATOM 912 O O . ASN A 1 113 ? 2.568 -11.313 8.337 1.00 96.62 113 ASN A O 1
ATOM 916 N N . LYS A 1 114 ? 1.340 -12.321 9.899 1.00 92.75 114 LYS A N 1
ATOM 917 C CA . LYS A 1 114 ? 2.354 -12.325 10.983 1.00 92.75 114 LYS A CA 1
ATOM 918 C C . LYS A 1 114 ? 3.760 -12.845 10.608 1.00 92.75 114 LYS A C 1
ATOM 920 O O . LYS A 1 114 ? 4.706 -12.599 11.351 1.00 92.75 114 LYS A O 1
ATOM 925 N N . GLY A 1 115 ? 3.909 -13.565 9.497 1.00 92.56 115 GLY A N 1
ATOM 926 C CA . GLY A 1 115 ? 5.198 -14.058 8.991 1.00 92.56 115 GLY A CA 1
ATOM 927 C C . GLY A 1 115 ? 5.845 -13.198 7.900 1.00 92.56 115 GLY A C 1
ATOM 928 O O . GLY A 1 115 ? 6.931 -13.541 7.448 1.00 92.56 115 GLY A O 1
ATOM 929 N N . GLN A 1 116 ? 5.182 -12.130 7.459 1.00 95.31 116 GLN A N 1
ATOM 930 C CA . GLN A 1 116 ? 5.637 -11.285 6.358 1.00 95.31 116 GLN A CA 1
ATOM 931 C C . GLN A 1 116 ? 6.460 -10.095 6.866 1.00 95.31 116 GLN A C 1
ATOM 933 O O . GLN A 1 116 ? 6.228 -9.626 7.990 1.00 95.31 116 GLN A O 1
ATOM 938 N N . PRO A 1 117 ? 7.409 -9.572 6.068 1.00 95.50 117 PRO A N 1
ATOM 939 C CA . PRO A 1 117 ? 8.115 -8.344 6.404 1.00 95.50 117 PRO A CA 1
ATOM 940 C C . PRO A 1 117 ? 7.135 -7.165 6.407 1.00 95.50 117 PRO A C 1
ATOM 942 O O . PRO A 1 117 ? 6.620 -6.759 5.366 1.00 95.50 117 PRO A O 1
ATOM 945 N N . MET A 1 118 ? 6.863 -6.615 7.591 1.00 97.19 118 MET A N 1
ATOM 946 C CA . MET A 1 118 ? 5.938 -5.493 7.751 1.00 97.19 118 MET A CA 1
ATOM 947 C C . MET A 1 118 ? 6.546 -4.368 8.589 1.00 97.19 118 MET A C 1
ATOM 949 O O . MET A 1 118 ? 7.233 -4.613 9.591 1.00 97.19 118 MET A O 1
ATOM 953 N N . ILE A 1 119 ? 6.240 -3.135 8.196 1.00 97.69 119 ILE A N 1
ATOM 954 C CA . ILE A 1 119 ? 6.511 -1.906 8.941 1.00 97.69 119 ILE A CA 1
ATOM 955 C C . ILE A 1 119 ? 5.178 -1.224 9.212 1.00 97.69 119 ILE A C 1
ATOM 957 O O . ILE A 1 119 ? 4.378 -1.029 8.309 1.00 97.69 119 ILE A O 1
ATOM 961 N N . GLU A 1 120 ? 4.953 -0.845 10.460 1.00 98.12 120 GLU A N 1
ATOM 962 C CA . GLU A 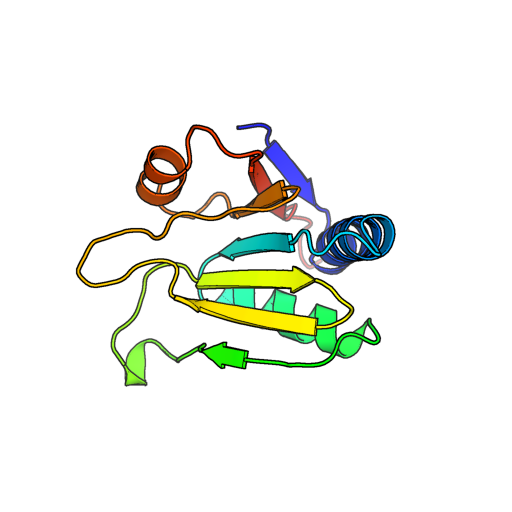1 120 ? 3.859 0.036 10.836 1.00 98.12 120 GLU A CA 1
ATOM 963 C C . GLU A 1 120 ? 4.262 1.462 10.489 1.00 98.12 120 GLU A C 1
ATOM 965 O O . GLU A 1 120 ? 5.389 1.853 10.808 1.00 98.12 120 GLU A O 1
ATOM 970 N N . PHE A 1 121 ? 3.383 2.244 9.873 1.00 98.12 121 PHE A N 1
ATOM 971 C CA . PHE A 1 121 ? 3.679 3.638 9.584 1.00 98.12 121 PHE A CA 1
ATOM 972 C C . PHE A 1 121 ? 2.595 4.606 10.034 1.00 98.12 121 PHE A C 1
ATOM 974 O O . PHE A 1 121 ? 1.409 4.290 10.050 1.00 98.12 121 PHE A O 1
ATOM 981 N N . GLU A 1 122 ? 3.045 5.811 10.363 1.00 96.88 122 GLU A N 1
ATOM 982 C CA . GLU A 1 122 ? 2.230 6.983 10.674 1.00 96.88 122 GLU A CA 1
ATOM 983 C C . GLU A 1 122 ? 2.877 8.215 10.055 1.00 96.88 122 GLU A C 1
ATOM 985 O O . GLU A 1 122 ? 4.072 8.207 9.748 1.00 96.88 122 GLU A O 1
ATOM 990 N N . PHE A 1 123 ? 2.105 9.289 9.923 1.00 94.81 123 PHE A N 1
ATOM 991 C CA . PHE A 1 123 ? 2.656 10.601 9.613 1.00 94.81 123 PHE A CA 1
ATOM 992 C C . PHE A 1 123 ? 2.842 11.411 10.891 1.00 94.81 123 PHE A C 1
ATOM 994 O O . PHE A 1 123 ? 2.012 11.334 11.800 1.00 94.81 123 PHE A O 1
ATOM 1001 N N . SER A 1 124 ? 3.921 12.187 10.976 1.00 91.81 124 SER A N 1
ATOM 1002 C CA . SER A 1 124 ? 4.088 13.128 12.075 1.00 91.81 124 SER A CA 1
ATOM 1003 C C . SER A 1 124 ? 2.961 14.151 12.043 1.00 91.81 124 SER A C 1
ATOM 1005 O O . SER A 1 124 ? 2.631 14.699 10.994 1.00 91.81 124 SER A O 1
ATOM 1007 N N . GLN A 1 125 ? 2.408 14.440 13.214 1.00 71.81 125 GLN A N 1
ATOM 1008 C CA . GLN A 1 125 ? 1.495 15.557 13.442 1.00 71.81 125 GLN A CA 1
ATOM 1009 C C . GLN A 1 125 ? 2.310 16.865 13.457 1.00 71.81 125 GLN A C 1
ATOM 1011 O O . GLN A 1 125 ? 2.382 17.539 14.481 1.00 71.81 125 GLN A O 1
ATOM 1016 N N . GLU A 1 126 ? 3.038 17.187 12.386 1.00 61.78 126 GLU A N 1
ATOM 1017 C CA . GLU A 1 126 ? 3.580 18.539 12.258 1.00 61.78 126 GLU A CA 1
ATOM 1018 C C . GLU A 1 126 ? 2.403 19.440 11.891 1.00 61.78 126 GLU A C 1
ATOM 1020 O O . GLU A 1 126 ? 1.846 19.326 10.802 1.00 61.78 126 GLU A O 1
ATOM 1025 N N . GLU A 1 127 ? 1.967 20.236 12.876 1.00 46.34 127 GLU A N 1
ATOM 1026 C CA . GLU A 1 127 ? 0.883 21.213 12.780 1.00 46.34 127 GLU A CA 1
ATOM 1027 C C . GLU A 1 127 ? 0.917 21.918 11.418 1.00 46.34 127 GLU A C 1
ATOM 1029 O O . GLU A 1 127 ? 1.911 22.564 11.079 1.00 46.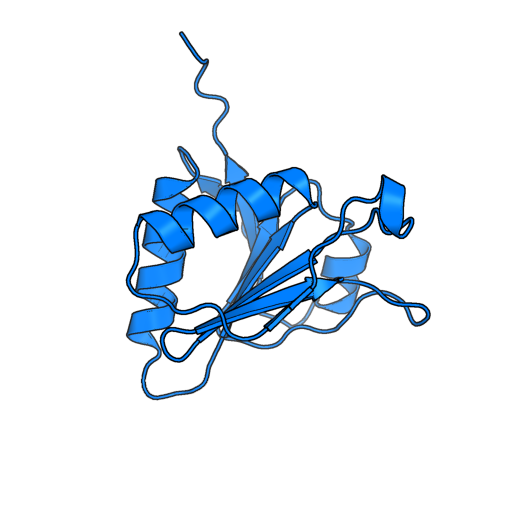34 127 GLU A O 1
ATOM 1034 N N . GLU A 1 128 ? -0.183 21.833 10.663 1.00 40.19 128 GLU A N 1
ATOM 1035 C CA . GLU A 1 128 ? -0.529 22.854 9.674 1.00 40.19 128 GLU A CA 1
ATOM 1036 C C . GLU A 1 128 ? -0.547 24.205 10.413 1.00 40.19 128 GLU A C 1
ATOM 1038 O O . GLU A 1 128 ? -1.536 24.572 11.049 1.00 40.19 128 GLU A O 1
ATOM 1043 N N . ARG A 1 129 ? 0.594 24.897 10.423 1.00 32.31 129 ARG A N 1
ATOM 1044 C CA . ARG A 1 129 ? 0.767 26.250 10.953 1.00 32.31 129 ARG A CA 1
ATOM 1045 C C . ARG A 1 129 ? 0.754 27.270 9.830 1.00 32.31 129 ARG A C 1
ATOM 1047 O O . ARG A 1 129 ? 1.439 27.031 8.811 1.00 32.31 129 ARG A O 1
#

Secondary structure (DSSP, 8-state):
-EEEEESSHHHHHHHHHHHHHHTTTS---EEEEE-HHHHHHHHHHHHHHS-PEEEEE----HHHH---S-EEEEEETTEEEEEESEETTEEPP--SSEEEEETTS-HHHHHHTTTS-EEEEEE------

Sequence (129 aa):
MKKHIFPNVDHLISEVISLADSSFPYFQEVNIVAEYERLCSILNAIVKNSDYQLCNIKLSDSHVDGYRDEYILSLSDKKIWCQEAKNDKGYLWVDGIITYVHSDCSSAFVIKNKGQPMIEFEFSQEEER

Radius of gyration: 14.05 Å; chains: 1; bounding box: 37×41×28 Å

pLDDT: mean 92.36, std 10.52, range [32.31, 98.5]

Organism: NCBI:txid94868